Protein AF-A0A7S2FTX3-F1 (afdb_monomer_lite)

Secondary structure (DSSP, 8-state):
-EEEEEEEEEEEEEEEPPPB-TTS-B-EEE-TTTTT-TTS-B-TT-EEEEETTS-EEETTSSS--SSTTPPEEEESTT-GGGGGGT-SEEEEEEEEEEEEEEPPP-

Structure (mmCIF, N/CA/C/O backbone):
data_AF-A0A7S2FTX3-F1
#
_entry.id   AF-A0A7S2FTX3-F1
#
loop_
_atom_site.group_PDB
_atom_site.id
_atom_site.type_symbol
_atom_site.label_atom_id
_atom_site.label_alt_id
_atom_site.label_comp_id
_atom_site.label_asym_id
_atom_site.label_entity_id
_atom_site.label_seq_id
_atom_site.pdbx_PDB_ins_code
_atom_site.Cartn_x
_atom_site.Cartn_y
_atom_site.Cartn_z
_atom_site.occupancy
_atom_site.B_iso_or_equiv
_atom_site.auth_seq_id
_atom_site.auth_comp_id
_atom_site.auth_asym_id
_atom_site.auth_atom_id
_atom_site.pdbx_PDB_model_num
ATOM 1 N N . ALA A 1 1 ? -29.371 2.968 24.369 1.00 85.62 1 ALA A N 1
ATOM 2 C CA . ALA A 1 1 ? -28.358 3.733 25.160 1.00 85.62 1 ALA A CA 1
ATOM 3 C C . ALA A 1 1 ? -26.983 3.721 24.462 1.00 85.62 1 ALA A C 1
ATOM 5 O O . ALA A 1 1 ? -26.766 2.870 23.610 1.00 85.62 1 ALA A O 1
ATOM 6 N N . TRP A 1 2 ? -26.056 4.650 24.755 1.00 91.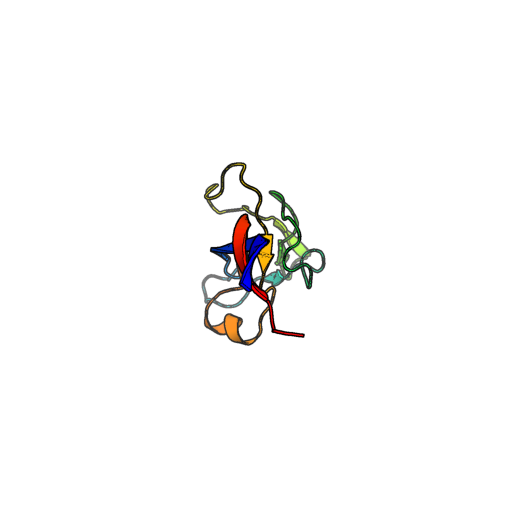12 2 TRP A N 1
ATOM 7 C CA . TRP A 1 2 ? -24.709 4.669 24.136 1.00 91.12 2 TRP A CA 1
ATOM 8 C C . TRP A 1 2 ? -23.681 3.903 24.980 1.00 91.12 2 TRP A C 1
ATOM 10 O O . TRP A 1 2 ? -23.526 4.188 26.167 1.00 91.12 2 TRP A O 1
ATOM 20 N N . ARG A 1 3 ? -22.916 2.994 24.362 1.00 93.94 3 ARG A N 1
ATOM 21 C CA . ARG A 1 3 ? -21.849 2.214 25.019 1.00 93.94 3 ARG A CA 1
ATOM 22 C C . ARG A 1 3 ? -20.465 2.647 24.532 1.00 93.94 3 ARG A C 1
ATOM 24 O O . ARG A 1 3 ? -20.269 2.838 23.335 1.00 93.94 3 ARG A O 1
ATOM 31 N N . LYS A 1 4 ? -19.482 2.752 25.434 1.00 95.62 4 LYS A N 1
ATOM 32 C CA . LYS A 1 4 ? -18.069 2.936 25.053 1.00 95.62 4 LYS A CA 1
ATOM 33 C C . LYS A 1 4 ? -17.521 1.674 24.374 1.00 95.62 4 LYS A C 1
ATOM 35 O O . LYS A 1 4 ? -17.849 0.556 24.768 1.00 95.62 4 LYS A O 1
ATOM 40 N N . SER A 1 5 ? -16.686 1.853 23.360 1.00 96.12 5 SER A N 1
ATOM 41 C CA . SER A 1 5 ? -15.984 0.771 22.669 1.00 96.12 5 SER A CA 1
ATOM 42 C C . SER A 1 5 ? -14.656 1.271 22.091 1.00 96.12 5 SER A C 1
ATOM 44 O O . SER A 1 5 ? -14.338 2.458 22.195 1.00 96.12 5 SER A O 1
ATOM 46 N N . ARG A 1 6 ? -13.878 0.357 21.511 1.00 97.38 6 ARG A N 1
ATOM 47 C CA . ARG A 1 6 ? -12.580 0.614 20.881 1.00 97.38 6 ARG A CA 1
ATOM 48 C C . ARG A 1 6 ? -12.602 0.030 19.475 1.00 97.38 6 ARG A C 1
ATOM 50 O O . ARG A 1 6 ? -13.114 -1.071 19.289 1.00 97.38 6 ARG A O 1
ATOM 57 N N . ILE A 1 7 ? -12.065 0.770 18.515 1.00 97.38 7 ILE A N 1
ATOM 58 C CA . ILE A 1 7 ? -11.897 0.328 17.128 1.00 97.38 7 ILE A CA 1
ATOM 59 C C . ILE A 1 7 ? -10.467 0.598 16.673 1.00 97.38 7 ILE A C 1
ATOM 61 O O . ILE A 1 7 ? -9.821 1.523 17.166 1.00 97.38 7 ILE A O 1
ATOM 65 N N . ILE A 1 8 ? -9.992 -0.188 15.712 1.00 97.69 8 ILE A N 1
ATOM 66 C CA . ILE A 1 8 ? -8.762 0.110 14.983 1.00 97.69 8 ILE A CA 1
ATOM 67 C C . ILE A 1 8 ? -9.112 0.960 13.766 1.00 97.69 8 ILE A C 1
ATOM 69 O O . ILE A 1 8 ? -10.065 0.663 13.049 1.00 97.69 8 ILE A O 1
ATOM 73 N N . VAL A 1 9 ? -8.337 2.018 13.555 1.00 97.56 9 VAL A N 1
ATOM 74 C CA . VAL A 1 9 ? -8.447 2.925 12.415 1.00 97.56 9 VAL A CA 1
ATOM 75 C C . VAL A 1 9 ? -7.108 2.964 11.697 1.00 97.56 9 VAL A C 1
ATOM 77 O O . VAL A 1 9 ? -6.062 3.089 12.336 1.00 97.56 9 VAL A O 1
ATOM 80 N N . TYR A 1 10 ? -7.170 2.889 10.374 1.00 97.75 10 TYR A N 1
ATOM 81 C CA . TYR A 1 10 ? -6.049 3.129 9.479 1.00 97.75 10 TYR A CA 1
ATOM 82 C C . TYR A 1 10 ? -6.237 4.513 8.866 1.00 97.75 10 TYR A C 1
ATOM 84 O O . TYR A 1 10 ? -7.188 4.741 8.119 1.00 97.75 10 TYR A O 1
ATOM 92 N N . THR A 1 11 ? -5.377 5.453 9.244 1.00 96.75 11 THR A N 1
ATOM 93 C CA . THR A 1 11 ? -5.425 6.828 8.739 1.00 96.75 11 THR A CA 1
ATOM 94 C C . THR A 1 11 ? -4.440 6.956 7.594 1.00 96.75 11 THR A C 1
ATOM 96 O O . THR A 1 11 ? -3.247 6.771 7.815 1.00 96.75 11 THR A O 1
ATOM 99 N N . ALA A 1 12 ? -4.931 7.278 6.396 1.00 96.38 12 ALA A N 1
ATOM 100 C CA . ALA A 1 12 ? -4.093 7.548 5.233 1.00 96.38 12 ALA A CA 1
ATOM 101 C C . ALA A 1 12 ? -3.106 8.688 5.528 1.00 96.38 12 ALA A C 1
ATOM 103 O O . ALA A 1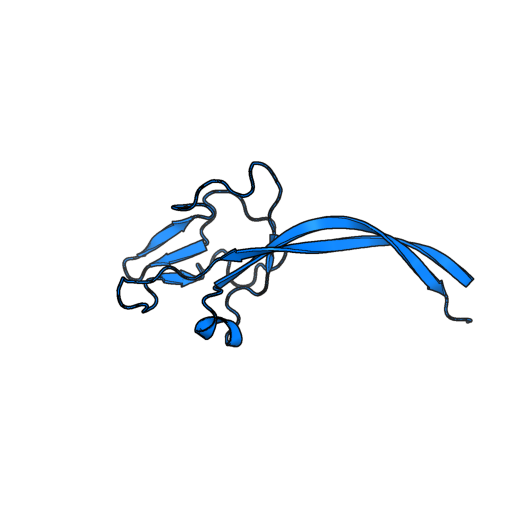 12 ? -3.524 9.740 6.014 1.00 96.38 12 ALA A O 1
ATOM 104 N N . ILE A 1 13 ? -1.829 8.479 5.220 1.00 94.50 13 ILE A N 1
ATOM 105 C CA . ILE A 1 13 ? -0.773 9.480 5.410 1.00 94.50 13 ILE A CA 1
ATOM 106 C C . ILE A 1 13 ? -0.190 9.975 4.084 1.00 94.50 13 ILE A C 1
ATOM 108 O O . ILE A 1 13 ? 0.057 11.168 3.943 1.00 94.50 13 ILE A O 1
ATOM 112 N N . ARG A 1 14 ? -0.025 9.093 3.089 1.00 94.06 14 ARG A N 1
ATOM 113 C CA . ARG A 1 14 ? 0.531 9.428 1.769 1.00 94.06 14 ARG A CA 1
ATOM 114 C C . ARG A 1 14 ? 0.217 8.353 0.730 1.00 94.06 14 ARG A C 1
ATOM 116 O O . ARG A 1 14 ? -0.345 7.304 1.050 1.00 94.06 14 ARG A O 1
ATOM 123 N N . THR A 1 15 ? 0.600 8.613 -0.512 1.00 94.88 15 THR A N 1
ATOM 124 C CA . THR A 1 15 ? 0.520 7.672 -1.635 1.00 94.88 15 THR A CA 1
ATOM 125 C C . THR A 1 15 ? 1.916 7.285 -2.109 1.00 94.88 15 THR A C 1
ATOM 127 O O . THR A 1 15 ? 2.870 8.038 -1.924 1.00 94.88 15 THR A O 1
ATOM 130 N N . VAL A 1 16 ? 2.037 6.119 -2.735 1.00 94.50 16 VAL A N 1
ATOM 131 C CA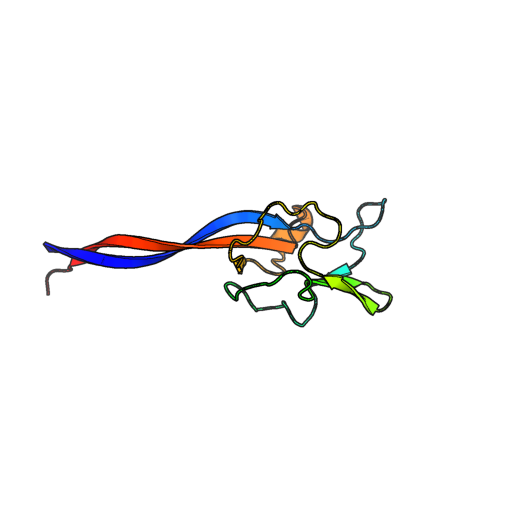 . VAL A 1 16 ? 3.239 5.675 -3.447 1.00 94.50 16 VAL A CA 1
ATOM 132 C C . VAL A 1 16 ? 2.860 5.491 -4.910 1.00 94.50 16 VAL A C 1
ATOM 134 O O . VAL A 1 16 ? 1.942 4.726 -5.200 1.00 94.50 16 VAL A O 1
ATOM 137 N N . ASP A 1 17 ? 3.525 6.207 -5.819 1.00 94.69 17 ASP A N 1
ATOM 138 C CA . ASP A 1 17 ? 3.365 6.010 -7.269 1.00 94.69 17 ASP A CA 1
ATOM 139 C C . ASP A 1 17 ? 4.137 4.766 -7.723 1.00 94.69 17 ASP A C 1
ATOM 141 O O . ASP A 1 17 ? 5.027 4.254 -7.042 1.00 94.69 17 ASP A O 1
ATOM 145 N N . TYR A 1 18 ? 3.789 4.284 -8.904 1.00 94.81 18 TYR A N 1
ATOM 146 C CA . TYR A 1 18 ? 4.589 3.332 -9.638 1.00 94.81 18 TYR A CA 1
ATOM 147 C C . TYR A 1 18 ? 5.930 3.938 -10.069 1.00 94.81 18 TYR A C 1
ATOM 149 O O . TYR A 1 18 ? 5.986 5.099 -10.482 1.00 94.81 18 TYR A O 1
ATOM 157 N N . PRO A 1 19 ? 6.999 3.129 -10.099 1.00 93.75 19 PRO A N 1
ATOM 158 C CA . PRO A 1 19 ? 8.197 3.447 -10.858 1.00 93.75 19 PRO A CA 1
ATOM 159 C C . PRO A 1 19 ? 7.860 3.654 -12.340 1.00 93.75 19 PRO A C 1
ATOM 161 O O . PRO A 1 19 ? 7.132 2.860 -12.951 1.00 93.75 19 PRO A O 1
ATOM 164 N N . ARG A 1 20 ? 8.398 4.729 -12.919 1.00 92.56 20 ARG A N 1
ATOM 165 C CA . ARG A 1 20 ? 8.191 5.113 -14.320 1.00 92.56 20 ARG A CA 1
ATOM 166 C C . ARG A 1 20 ? 9.514 5.395 -15.010 1.00 92.56 20 ARG A C 1
ATOM 168 O O . ARG A 1 20 ? 10.484 5.793 -14.365 1.00 92.56 20 ARG A O 1
ATOM 175 N N . TYR A 1 21 ? 9.539 5.199 -16.321 1.00 92.00 21 TYR A N 1
ATOM 176 C CA . TYR A 1 21 ? 10.583 5.752 -17.176 1.00 92.00 21 TYR A CA 1
ATOM 177 C C . TYR A 1 21 ? 10.377 7.262 -17.369 1.00 92.00 21 TYR A C 1
ATOM 179 O O . TYR A 1 21 ? 9.341 7.818 -16.999 1.00 92.00 21 TYR A O 1
ATOM 187 N N . GLU A 1 22 ? 11.359 7.935 -17.973 1.00 92.25 22 GLU A N 1
ATOM 188 C CA . GLU A 1 22 ? 11.309 9.384 -18.230 1.00 92.25 22 GLU A CA 1
ATOM 189 C C . GLU A 1 22 ? 10.122 9.803 -19.113 1.00 92.25 22 GLU A C 1
ATOM 191 O O . GLU A 1 22 ? 9.625 10.921 -18.995 1.00 92.25 22 GLU A O 1
ATOM 196 N N . ASP A 1 23 ? 9.631 8.902 -19.966 1.00 93.38 23 ASP A N 1
ATOM 197 C CA . ASP A 1 23 ? 8.462 9.123 -20.824 1.00 93.38 23 ASP A CA 1
ATOM 198 C C . ASP A 1 23 ? 7.111 8.934 -20.099 1.00 93.38 23 ASP A C 1
ATOM 200 O O . ASP A 1 23 ? 6.051 9.085 -20.707 1.00 93.38 23 ASP A O 1
ATOM 204 N N . GLY A 1 24 ? 7.136 8.609 -18.801 1.00 89.50 24 GLY A N 1
ATOM 205 C CA . GLY A 1 24 ? 5.958 8.408 -17.957 1.00 89.50 24 GLY A CA 1
ATOM 206 C C . GLY A 1 24 ? 5.341 7.007 -18.026 1.00 89.50 24 GLY A C 1
ATOM 207 O O . GLY A 1 24 ? 4.391 6.724 -17.282 1.00 89.50 24 GLY A O 1
ATOM 208 N N . THR A 1 25 ? 5.867 6.114 -18.869 1.00 92.19 25 THR A N 1
ATOM 209 C CA . THR A 1 25 ? 5.429 4.713 -18.925 1.00 92.19 25 THR A CA 1
ATOM 210 C C . THR A 1 25 ? 5.895 3.942 -17.689 1.00 92.19 25 THR A C 1
ATOM 212 O O . THR A 1 25 ? 6.912 4.268 -17.078 1.00 92.19 25 THR A O 1
ATOM 215 N N . LEU A 1 26 ? 5.127 2.930 -17.274 1.00 92.81 26 LEU A N 1
ATOM 216 C CA . LEU A 1 26 ? 5.458 2.119 -16.100 1.00 92.81 26 LEU A CA 1
ATOM 217 C C . LEU A 1 26 ? 6.732 1.307 -16.353 1.00 92.81 26 LEU A C 1
ATOM 219 O O . LEU A 1 26 ? 6.801 0.560 -17.328 1.00 92.81 26 LEU A O 1
ATOM 223 N N . SER A 1 27 ? 7.705 1.409 -15.449 1.00 94.69 27 SER A N 1
ATOM 224 C CA . SER A 1 27 ? 8.951 0.632 -15.514 1.00 94.69 27 SER A CA 1
ATOM 225 C C . SER A 1 27 ? 8.928 -0.620 -14.634 1.00 94.69 27 SER A C 1
ATOM 227 O O . SER A 1 27 ? 9.746 -1.526 -14.816 1.00 94.69 27 SER A O 1
ATOM 229 N N . ALA A 1 28 ? 7.964 -0.708 -13.714 1.00 95.94 28 ALA A N 1
ATOM 230 C CA . ALA A 1 28 ? 7.791 -1.837 -12.813 1.00 95.94 28 ALA A CA 1
ATOM 231 C C . ALA A 1 28 ? 6.314 -2.102 -12.489 1.00 95.94 28 ALA A C 1
ATOM 233 O O . ALA A 1 28 ? 5.465 -1.212 -12.561 1.00 95.94 28 ALA A O 1
ATOM 234 N N . MET A 1 29 ? 6.019 -3.339 -12.097 1.00 96.38 29 MET A N 1
ATOM 235 C CA . MET A 1 29 ? 4.710 -3.762 -11.588 1.00 96.38 29 MET A CA 1
ATOM 236 C C . MET A 1 29 ? 4.763 -3.961 -10.073 1.00 96.38 29 MET A C 1
ATOM 238 O O . MET A 1 29 ? 5.846 -4.091 -9.504 1.00 96.38 29 MET A O 1
ATOM 242 N N . VAL A 1 30 ? 3.604 -4.028 -9.413 1.00 97.75 30 VAL A N 1
ATOM 243 C CA . VAL A 1 30 ? 3.530 -4.398 -7.990 1.00 97.75 30 VAL A CA 1
ATOM 244 C C . VAL A 1 30 ? 4.145 -5.786 -7.781 1.00 97.75 30 VAL A C 1
ATOM 246 O O . VAL A 1 30 ? 3.822 -6.740 -8.492 1.00 97.75 30 VAL A O 1
ATOM 249 N N . HIS A 1 31 ? 5.045 -5.906 -6.805 1.00 98.38 31 HIS A N 1
ATOM 250 C CA . HIS A 1 31 ? 5.734 -7.156 -6.513 1.00 98.38 31 HIS A CA 1
ATOM 251 C C . HIS A 1 31 ? 4.745 -8.207 -5.963 1.00 98.38 31 HIS A C 1
ATOM 253 O O . HIS A 1 31 ? 3.926 -7.890 -5.094 1.00 98.38 31 HIS A O 1
ATOM 259 N N . PRO A 1 32 ? 4.833 -9.492 -6.360 1.00 97.50 32 PRO A N 1
ATOM 260 C CA . PRO A 1 32 ? 3.916 -10.530 -5.876 1.00 97.50 32 PRO A CA 1
ATOM 261 C C . PRO A 1 32 ? 3.879 -10.694 -4.349 1.00 97.50 32 PRO A C 1
ATOM 263 O O . PRO A 1 32 ? 2.891 -11.168 -3.798 1.00 97.50 32 PRO A O 1
ATOM 266 N N . GLN A 1 33 ? 4.950 -10.305 -3.647 1.00 97.56 33 GLN A N 1
ATOM 267 C CA . GLN A 1 33 ? 4.997 -10.372 -2.183 1.00 97.56 33 GLN A CA 1
ATOM 268 C C . GLN A 1 33 ? 4.132 -9.329 -1.479 1.00 97.56 33 GLN A C 1
ATOM 270 O O . GLN A 1 33 ? 3.776 -9.594 -0.335 1.00 97.56 33 GLN A O 1
ATOM 275 N N . ILE A 1 34 ? 3.808 -8.194 -2.100 1.00 97.19 34 ILE A N 1
ATOM 276 C CA . ILE A 1 34 ? 2.927 -7.175 -1.506 1.00 97.19 34 ILE A CA 1
ATOM 277 C C . ILE A 1 34 ? 1.510 -7.237 -2.104 1.00 97.19 34 ILE A C 1
ATOM 279 O O . ILE A 1 34 ? 0.548 -6.833 -1.456 1.00 97.19 34 ILE A O 1
ATOM 283 N N . GLN A 1 35 ? 1.356 -7.801 -3.306 1.00 98.00 35 GLN A N 1
ATOM 284 C CA . GLN A 1 35 ? 0.061 -7.955 -3.970 1.00 98.00 35 GLN A CA 1
ATOM 285 C C . GLN A 1 35 ? -0.979 -8.631 -3.055 1.00 98.00 35 GLN A C 1
ATOM 287 O O . GLN A 1 35 ? -0.766 -9.736 -2.556 1.00 98.00 35 GLN A O 1
ATOM 292 N N . GLY A 1 36 ? -2.123 -7.965 -2.864 1.00 96.75 36 GLY A N 1
ATOM 293 C CA . GLY A 1 36 ? -3.240 -8.463 -2.052 1.00 96.75 36 GLY A CA 1
ATOM 294 C C . GLY A 1 36 ? -2.993 -8.477 -0.539 1.00 96.75 36 GLY A C 1
ATOM 295 O O . GLY A 1 36 ? -3.744 -9.131 0.183 1.00 96.75 36 GLY A O 1
ATOM 296 N N . LYS A 1 37 ? -1.946 -7.798 -0.047 1.00 97.75 37 LYS A N 1
ATOM 297 C CA . LYS A 1 37 ? -1.616 -7.701 1.386 1.00 97.75 37 LYS A CA 1
ATOM 298 C C . LYS A 1 37 ? -2.024 -6.373 2.021 1.00 97.75 37 LYS A C 1
ATOM 300 O O . LYS A 1 37 ? -1.338 -5.868 2.911 1.00 97.75 37 LYS A O 1
ATOM 305 N N . ASP A 1 38 ? -3.150 -5.816 1.592 1.00 98.44 38 ASP A N 1
ATOM 306 C CA . ASP A 1 38 ? -3.715 -4.604 2.174 1.00 98.44 38 ASP A CA 1
ATOM 307 C C . ASP A 1 38 ? -3.832 -4.726 3.703 1.00 98.44 38 ASP A C 1
ATOM 309 O O . ASP A 1 38 ? -4.173 -5.780 4.247 1.00 98.44 38 ASP A O 1
ATOM 313 N N . PHE A 1 39 ? -3.518 -3.637 4.403 1.00 97.75 39 PHE A N 1
ATOM 314 C CA . PHE A 1 39 ? -3.504 -3.526 5.864 1.00 97.75 39 PHE A CA 1
ATOM 315 C C . PHE A 1 39 ? -2.543 -4.482 6.596 1.00 97.75 39 PHE A C 1
ATOM 317 O O . PHE A 1 39 ? -2.639 -4.630 7.818 1.00 97.75 39 PHE A O 1
ATOM 324 N N . THR A 1 40 ? -1.585 -5.088 5.889 1.00 97.69 40 THR A N 1
ATOM 325 C CA . THR A 1 40 ? -0.464 -5.828 6.492 1.00 97.69 40 THR A CA 1
ATOM 326 C C . THR A 1 40 ? 0.707 -4.886 6.732 1.00 97.69 40 THR A C 1
ATOM 328 O O . THR A 1 40 ? 0.970 -4.024 5.906 1.00 97.69 40 THR A O 1
ATOM 331 N N . LYS A 1 41 ? 1.422 -5.023 7.852 1.00 96.56 41 LYS A N 1
ATOM 332 C CA . LYS A 1 41 ? 2.594 -4.178 8.116 1.00 96.56 41 LYS A CA 1
ATOM 333 C C . LYS A 1 41 ? 3.616 -4.308 6.979 1.00 96.56 41 LYS A C 1
ATOM 335 O O . LYS A 1 41 ? 3.890 -5.428 6.548 1.00 96.56 41 LYS A O 1
ATOM 340 N N . ILE A 1 42 ? 4.161 -3.179 6.531 1.00 95.38 42 ILE A N 1
ATOM 341 C CA . ILE A 1 42 ? 5.285 -3.123 5.595 1.00 95.38 42 ILE A CA 1
ATOM 342 C C . ILE A 1 42 ? 6.524 -2.583 6.302 1.00 95.38 42 ILE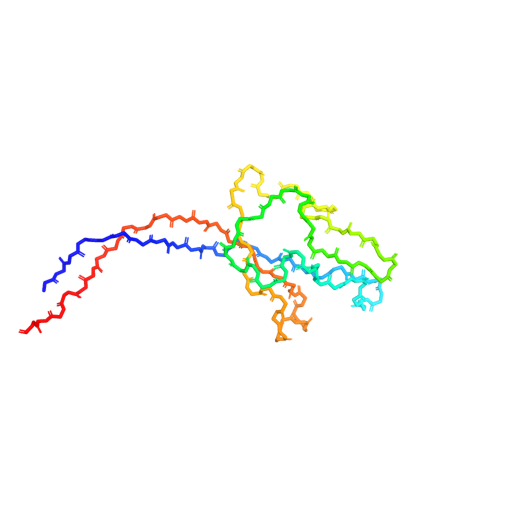 A C 1
ATOM 344 O O . ILE A 1 42 ? 6.444 -1.597 7.037 1.00 95.38 42 ILE A O 1
ATOM 348 N N . GLU A 1 43 ? 7.657 -3.240 6.089 1.00 92.56 43 GLU A N 1
ATOM 349 C CA . GLU A 1 43 ? 8.946 -2.837 6.637 1.00 92.56 43 GLU A CA 1
ATOM 350 C C . GLU A 1 43 ? 9.817 -2.198 5.554 1.00 92.56 43 GLU A C 1
ATOM 352 O O . GLU A 1 43 ? 9.627 -2.376 4.346 1.00 92.56 43 GLU A O 1
ATOM 357 N N . ARG A 1 44 ? 10.825 -1.439 5.982 1.00 90.25 44 ARG A N 1
ATOM 358 C CA . ARG A 1 44 ? 11.808 -0.874 5.056 1.00 90.25 44 ARG A CA 1
ATOM 359 C C . ARG A 1 44 ? 12.476 -1.977 4.247 1.00 90.25 44 ARG A C 1
ATOM 361 O O . ARG A 1 44 ? 12.915 -2.979 4.805 1.00 90.25 44 ARG A O 1
ATOM 368 N N . ARG A 1 45 ? 12.646 -1.721 2.947 1.00 91.25 45 ARG A N 1
ATOM 369 C CA . ARG A 1 45 ? 13.227 -2.648 1.962 1.00 91.25 45 ARG A CA 1
ATOM 370 C C . ARG A 1 45 ? 12.368 -3.874 1.641 1.00 91.25 45 ARG A C 1
ATOM 372 O O . ARG A 1 45 ? 12.806 -4.674 0.818 1.00 91.25 45 ARG A O 1
ATOM 379 N N . ASP A 1 46 ? 11.165 -4.011 2.206 1.00 95.12 46 ASP A N 1
ATOM 380 C CA . ASP A 1 46 ? 10.241 -5.052 1.752 1.00 95.12 46 ASP A CA 1
ATOM 381 C C . ASP A 1 46 ? 9.952 -4.881 0.249 1.00 95.12 46 ASP A C 1
ATOM 383 O O . ASP A 1 46 ? 9.766 -3.749 -0.205 1.00 95.12 46 ASP A O 1
ATOM 387 N N . PRO A 1 47 ? 9.909 -5.966 -0.544 1.00 97.19 47 PRO A N 1
ATOM 388 C CA . PRO A 1 47 ? 9.687 -5.888 -1.988 1.00 97.19 47 PRO A CA 1
ATOM 389 C C . PRO A 1 47 ? 8.342 -5.253 -2.359 1.00 97.19 47 PRO A C 1
ATOM 391 O O . PRO A 1 47 ? 7.285 -5.848 -2.135 1.00 97.19 47 PRO A O 1
ATOM 394 N N . CYS A 1 48 ? 8.391 -4.075 -2.987 1.00 96.75 48 CYS A N 1
ATOM 395 C CA . CYS A 1 48 ? 7.212 -3.323 -3.426 1.00 96.75 48 CYS A CA 1
ATOM 396 C C . CYS A 1 48 ? 6.964 -3.446 -4.923 1.00 96.75 48 CYS A C 1
ATOM 398 O O . CYS A 1 48 ? 5.818 -3.610 -5.342 1.00 96.75 48 CYS A O 1
ATOM 400 N N . PHE A 1 49 ? 8.030 -3.386 -5.725 1.00 97.81 49 PHE A N 1
ATOM 401 C CA . PHE A 1 49 ? 7.927 -3.417 -7.179 1.00 97.81 49 PHE A CA 1
ATOM 402 C C . PHE A 1 49 ? 8.890 -4.420 -7.809 1.00 97.81 49 PHE A C 1
ATOM 404 O O . PHE A 1 49 ? 9.967 -4.684 -7.276 1.00 97.81 49 PHE A O 1
ATOM 411 N N . LEU A 1 50 ? 8.481 -4.969 -8.951 1.00 97.94 50 LEU A N 1
ATOM 412 C CA . LEU A 1 50 ? 9.266 -5.846 -9.809 1.00 97.94 50 LEU A CA 1
ATOM 413 C C . LEU A 1 50 ? 9.416 -5.189 -11.184 1.00 97.94 50 LEU A C 1
ATOM 415 O O . LEU A 1 50 ? 8.429 -5.011 -11.905 1.00 97.94 50 LEU A O 1
ATOM 419 N N . CYS A 1 51 ? 10.643 -4.817 -11.528 1.00 96.44 51 CYS A N 1
ATOM 420 C CA . CYS A 1 51 ? 11.004 -4.276 -12.832 1.00 96.44 51 CYS A CA 1
ATOM 421 C C . CYS A 1 51 ? 10.964 -5.367 -13.910 1.00 96.44 51 CYS A C 1
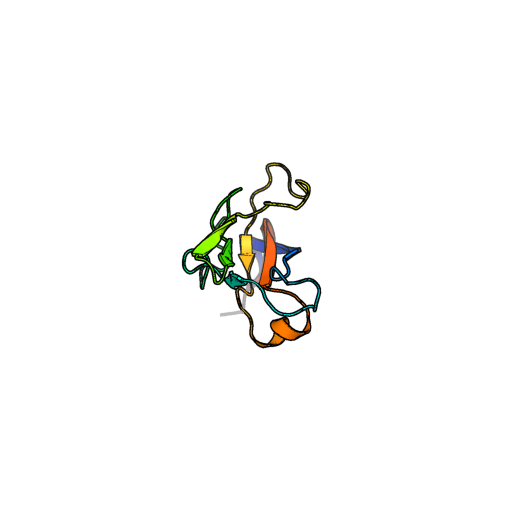ATOM 423 O O . CYS A 1 51 ? 11.088 -6.561 -13.626 1.00 96.44 51 CYS A O 1
ATOM 425 N N . MET A 1 52 ? 10.843 -4.953 -15.173 1.00 90.56 52 MET A N 1
ATOM 426 C CA . MET A 1 52 ? 10.811 -5.879 -16.318 1.00 90.56 52 MET A CA 1
ATOM 427 C C . MET A 1 52 ? 12.111 -6.681 -16.495 1.00 90.56 52 MET A C 1
ATOM 429 O O . MET A 1 52 ? 12.089 -7.769 -17.065 1.00 90.56 52 MET A O 1
ATOM 433 N N . ASP A 1 53 ? 13.235 -6.163 -15.998 1.00 94.50 53 ASP A N 1
ATOM 434 C CA . ASP A 1 53 ? 14.541 -6.834 -15.994 1.00 94.50 53 ASP A CA 1
ATOM 435 C C . ASP A 1 53 ? 14.736 -7.793 -14.800 1.00 94.50 53 ASP A C 1
ATOM 437 O O . ASP A 1 53 ? 15.787 -8.420 -14.673 1.00 94.50 53 ASP A O 1
ATOM 441 N N . GLY A 1 54 ? 13.724 -7.928 -13.935 1.00 95.75 54 GLY A N 1
ATOM 442 C CA . GLY A 1 54 ? 13.759 -8.761 -12.734 1.00 95.75 54 GLY A CA 1
ATOM 443 C C . GLY A 1 54 ? 14.312 -8.063 -11.489 1.00 95.75 54 GLY A C 1
ATOM 444 O O . GLY A 1 54 ? 14.337 -8.678 -10.423 1.00 95.75 54 GLY A O 1
ATOM 445 N N . THR A 1 55 ? 14.728 -6.797 -11.587 1.00 96.62 55 THR A N 1
ATOM 446 C CA . THR A 1 55 ? 15.167 -6.011 -10.427 1.00 96.62 55 THR A CA 1
ATOM 447 C C . THR A 1 55 ? 13.993 -5.745 -9.484 1.00 96.62 55 THR A C 1
ATOM 449 O O . THR A 1 55 ? 12.872 -5.480 -9.918 1.00 96.62 55 THR A O 1
ATOM 452 N N . VAL A 1 56 ? 14.246 -5.808 -8.177 1.00 97.62 56 VAL A N 1
ATOM 453 C CA . VAL A 1 56 ? 13.249 -5.544 -7.132 1.00 97.62 56 VAL A CA 1
ATOM 454 C C . VAL A 1 56 ? 13.523 -4.186 -6.505 1.00 97.62 56 VAL A C 1
ATOM 456 O O . VAL A 1 56 ? 14.659 -3.912 -6.130 1.00 97.62 56 VAL A O 1
ATOM 459 N N . ILE A 1 57 ? 12.477 -3.373 -6.355 1.00 95.75 57 ILE A N 1
ATOM 460 C CA . ILE A 1 57 ? 12.538 -2.091 -5.643 1.00 95.75 57 ILE A CA 1
ATOM 461 C C . ILE A 1 57 ? 11.834 -2.257 -4.298 1.00 95.75 57 ILE A C 1
ATOM 463 O O . ILE A 1 57 ? 10.658 -2.647 -4.237 1.00 95.75 57 ILE A O 1
ATOM 467 N N . GLY A 1 58 ? 12.566 -1.978 -3.222 1.00 95.12 58 GLY A N 1
ATOM 468 C CA . GLY A 1 58 ? 12.069 -2.090 -1.858 1.00 95.12 58 GLY A CA 1
ATOM 469 C C . GLY A 1 58 ? 11.270 -0.872 -1.388 1.00 95.12 58 GLY A C 1
ATOM 470 O O . GLY A 1 58 ? 11.366 0.229 -1.930 1.00 95.12 58 GLY A O 1
ATOM 471 N N . TYR A 1 59 ? 10.493 -1.045 -0.320 1.00 93.50 59 TYR A N 1
ATOM 472 C CA . TYR A 1 59 ? 9.821 0.059 0.361 1.00 93.50 59 TYR A CA 1
ATOM 473 C C . TYR A 1 59 ? 10.824 1.084 0.911 1.00 93.50 59 TYR A C 1
ATOM 475 O O . TYR A 1 59 ? 11.773 0.720 1.614 1.00 93.50 59 TYR A O 1
ATOM 483 N N . GLY A 1 60 ? 10.591 2.365 0.608 1.00 87.38 60 GLY A N 1
ATOM 484 C CA . GLY A 1 60 ? 11.463 3.474 1.011 1.00 87.38 60 GLY A CA 1
ATOM 485 C C . GLY A 1 60 ? 12.768 3.572 0.213 1.00 87.38 60 GLY A C 1
ATOM 486 O O . GLY A 1 60 ? 13.665 4.317 0.591 1.00 87.38 60 GLY A O 1
ATOM 487 N N . GLU A 1 61 ? 12.920 2.815 -0.875 1.00 85.25 61 GLU A N 1
ATOM 488 C CA . GLU A 1 61 ? 14.086 2.926 -1.749 1.00 85.25 61 GLU A CA 1
ATOM 489 C C . GLU A 1 61 ? 13.952 4.138 -2.684 1.00 85.25 61 GLU A C 1
ATOM 491 O O . GLU A 1 61 ? 12.943 4.300 -3.367 1.00 85.25 61 GLU A O 1
ATOM 496 N N . GLY A 1 62 ? 14.961 5.016 -2.705 1.00 68.06 62 GLY A N 1
ATOM 497 C CA . GLY A 1 62 ? 14.990 6.195 -3.584 1.00 68.06 62 GLY A CA 1
ATOM 498 C C . GLY A 1 62 ? 14.132 7.386 -3.135 1.00 68.06 62 GLY A C 1
ATOM 499 O O . GLY A 1 62 ? 14.142 8.419 -3.800 1.00 68.06 62 GLY A O 1
ATOM 500 N N . SER A 1 63 ? 13.439 7.283 -1.999 1.00 62.31 63 SER A N 1
ATOM 501 C CA . SER A 1 63 ? 12.714 8.382 -1.353 1.00 62.31 63 SER A CA 1
ATOM 502 C C . SER A 1 63 ? 13.367 8.678 0.003 1.00 62.31 63 SER A C 1
ATOM 504 O O . SER A 1 63 ? 13.827 7.738 0.655 1.00 62.31 63 SER A O 1
ATOM 506 N N . PRO A 1 64 ? 13.488 9.951 0.430 1.00 57.66 64 PRO A N 1
ATOM 507 C CA . PRO A 1 64 ? 13.901 10.256 1.793 1.00 57.66 64 PRO A CA 1
ATOM 508 C C . PRO A 1 64 ? 12.958 9.576 2.791 1.00 57.66 64 PRO A C 1
ATOM 510 O O . PRO A 1 64 ? 11.790 9.337 2.501 1.00 57.66 64 PRO A O 1
ATOM 513 N N . ASP A 1 65 ? 13.483 9.249 3.966 1.00 57.12 65 ASP A N 1
ATOM 514 C CA . ASP A 1 65 ? 12.750 8.536 5.010 1.00 57.12 65 ASP A CA 1
ATOM 515 C C . ASP A 1 65 ? 11.654 9.419 5.616 1.00 57.12 65 ASP A C 1
ATOM 517 O O . ASP A 1 65 ? 11.836 10.008 6.680 1.00 57.12 65 ASP A O 1
ATOM 521 N N . GLU A 1 66 ? 10.522 9.545 4.924 1.00 65.12 66 GLU A N 1
ATOM 522 C CA . GLU A 1 66 ? 9.423 10.418 5.345 1.00 65.12 66 GLU A CA 1
ATOM 523 C C . GLU A 1 66 ? 8.681 9.880 6.581 1.00 65.12 66 GLU A C 1
ATOM 525 O O . GLU A 1 66 ? 8.124 10.671 7.339 1.00 65.12 66 GLU A O 1
ATOM 530 N N . ASP A 1 67 ? 8.730 8.565 6.838 1.00 69.31 67 ASP A N 1
ATOM 531 C CA . ASP A 1 67 ? 7.924 7.915 7.888 1.00 69.31 67 ASP A CA 1
ATOM 532 C C . ASP A 1 67 ? 8.713 7.541 9.164 1.00 69.31 67 ASP A C 1
ATOM 534 O O . ASP A 1 67 ? 8.136 7.048 10.135 1.00 69.31 67 ASP A O 1
ATOM 538 N N . GLY A 1 68 ? 10.034 7.760 9.192 1.00 74.06 68 GLY A N 1
ATOM 539 C CA . GLY A 1 68 ? 10.881 7.413 10.341 1.00 74.06 68 GLY A CA 1
ATOM 540 C C . GLY A 1 68 ? 10.770 5.939 10.769 1.00 74.06 68 GLY A C 1
ATOM 541 O O . GLY A 1 68 ? 10.891 5.039 9.939 1.00 74.06 68 GLY A O 1
ATOM 542 N N . ASP A 1 69 ? 10.556 5.711 12.071 1.00 76.00 69 ASP A N 1
ATOM 543 C CA . ASP A 1 69 ? 10.382 4.383 12.690 1.00 76.00 69 ASP A CA 1
ATOM 544 C C . ASP A 1 69 ? 8.892 4.004 12.895 1.00 76.00 69 ASP A C 1
ATOM 546 O O . ASP A 1 69 ? 8.582 3.058 13.626 1.00 76.00 69 ASP A O 1
ATOM 550 N N . GLU A 1 70 ? 7.941 4.748 12.312 1.00 85.19 70 GLU A N 1
ATOM 551 C CA . GLU A 1 70 ? 6.508 4.473 12.488 1.00 85.19 70 GLU A CA 1
ATOM 552 C C . GLU A 1 70 ? 6.025 3.271 11.655 1.00 85.19 70 GLU A C 1
ATOM 554 O O . GLU A 1 70 ? 6.450 3.030 10.524 1.00 85.19 70 GLU A O 1
ATOM 559 N N . GLU A 1 71 ? 5.091 2.493 12.216 1.00 92.88 71 GLU A N 1
ATOM 560 C CA . GLU A 1 71 ? 4.532 1.334 11.521 1.00 92.88 71 GLU A CA 1
ATOM 561 C C . GLU A 1 71 ? 3.610 1.750 10.369 1.00 92.88 71 GLU A C 1
ATOM 563 O O . GLU A 1 71 ? 2.556 2.363 10.575 1.00 92.88 71 GLU A O 1
ATOM 568 N N . CYS A 1 72 ? 3.967 1.312 9.165 1.00 95.56 72 CYS A N 1
ATOM 569 C CA . CYS A 1 72 ? 3.237 1.600 7.939 1.00 95.56 72 CYS A CA 1
ATOM 570 C C . CYS A 1 72 ? 2.392 0.406 7.478 1.00 95.56 72 CYS A C 1
ATOM 572 O O . CYS A 1 72 ? 2.776 -0.757 7.624 1.00 95.56 72 CYS A O 1
ATOM 574 N N . TYR A 1 73 ? 1.235 0.710 6.887 1.00 97.81 73 TYR A N 1
ATOM 575 C CA . TYR A 1 73 ? 0.274 -0.278 6.400 1.00 97.81 73 TYR A CA 1
ATOM 576 C C . TYR A 1 73 ? -0.227 0.140 5.005 1.00 97.81 73 TYR A C 1
ATOM 578 O O . TYR A 1 73 ? -0.957 1.132 4.909 1.00 97.81 73 TYR A O 1
ATOM 586 N N . PRO A 1 74 ? 0.155 -0.565 3.923 1.00 97.62 74 PRO A N 1
ATOM 587 C CA . PRO A 1 74 ? -0.286 -0.258 2.576 1.00 97.62 74 PRO A CA 1
ATOM 588 C C . PRO A 1 74 ? -1.746 -0.676 2.366 1.00 97.62 74 PRO A C 1
ATOM 590 O O . PRO A 1 74 ? -2.207 -1.656 2.951 1.00 97.62 74 PRO A O 1
ATOM 593 N N . PHE A 1 75 ? -2.485 0.054 1.536 1.00 98.25 75 PHE A N 1
ATOM 594 C CA . PHE A 1 75 ? -3.866 -0.265 1.162 1.00 98.25 75 PHE A CA 1
ATOM 595 C C . PHE A 1 75 ? -4.227 0.328 -0.211 1.00 98.25 75 PHE A C 1
ATOM 597 O O . PHE A 1 75 ? -3.540 1.228 -0.698 1.00 98.25 75 PHE A O 1
ATOM 604 N N . PHE A 1 76 ? -5.291 -0.187 -0.835 1.00 98.12 76 PHE A N 1
ATOM 605 C CA . PHE A 1 76 ? -5.603 0.016 -2.259 1.00 98.12 76 PHE A CA 1
ATOM 606 C C . PHE A 1 76 ? -4.452 -0.417 -3.172 1.00 98.12 76 PHE A C 1
ATOM 608 O O . PHE A 1 76 ? -4.088 0.280 -4.122 1.00 98.12 76 PHE A O 1
ATOM 615 N N . ILE A 1 77 ? -3.848 -1.561 -2.851 1.00 98.44 77 ILE A N 1
ATOM 616 C CA . ILE A 1 77 ? -2.716 -2.092 -3.604 1.00 98.44 77 ILE A CA 1
ATOM 617 C C . ILE A 1 77 ? -3.181 -2.510 -4.996 1.00 98.4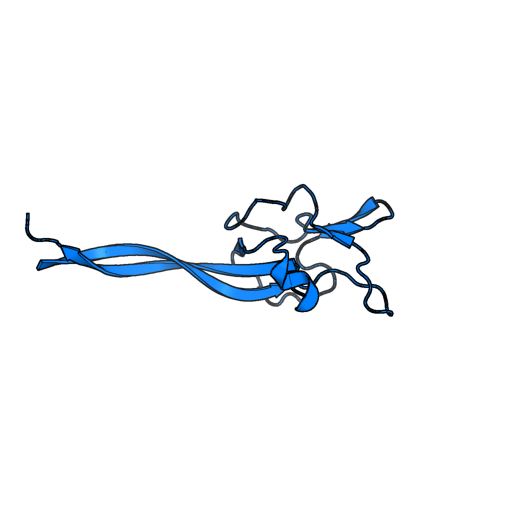4 77 ILE A C 1
ATOM 619 O O . ILE A 1 77 ? -4.030 -3.390 -5.136 1.00 98.44 77 ILE A O 1
ATOM 623 N N . ASN A 1 78 ? -2.560 -1.925 -6.021 1.00 97.56 78 ASN A N 1
ATOM 624 C CA . ASN A 1 78 ? -2.804 -2.256 -7.422 1.00 97.56 78 ASN A CA 1
ATOM 625 C C . ASN A 1 78 ? -4.258 -1.995 -7.881 1.00 97.56 78 ASN A C 1
ATOM 627 O O . ASN A 1 78 ? -4.838 -2.767 -8.645 1.00 97.56 78 ASN A O 1
ATOM 631 N N . GLU A 1 79 ? -4.870 -0.913 -7.392 1.00 97.56 79 GLU A N 1
ATOM 632 C CA . GLU A 1 79 ? -6.230 -0.517 -7.776 1.00 97.56 79 GLU A CA 1
ATOM 633 C C . GLU A 1 79 ? -6.274 0.010 -9.224 1.00 97.56 79 GLU A C 1
ATOM 635 O O . GLU A 1 79 ? -5.578 0.963 -9.584 1.00 97.56 79 GLU A O 1
ATOM 640 N N . ALA A 1 80 ? -7.129 -0.576 -10.065 1.00 95.75 80 ALA A N 1
ATOM 641 C CA . ALA A 1 80 ? -7.178 -0.284 -11.499 1.00 95.75 80 ALA A CA 1
ATOM 642 C C . ALA A 1 80 ? -7.508 1.191 -11.792 1.00 95.75 80 ALA A C 1
ATOM 644 O O . ALA A 1 80 ? -6.910 1.804 -12.678 1.00 95.75 80 ALA A O 1
ATOM 645 N N . ALA A 1 81 ? -8.411 1.791 -11.012 1.00 96.44 81 ALA A N 1
ATOM 646 C CA . ALA A 1 81 ? -8.804 3.193 -11.174 1.00 96.44 81 ALA A CA 1
ATOM 647 C C . ALA A 1 81 ? -7.691 4.197 -10.807 1.00 96.44 81 ALA A C 1
ATOM 649 O O . ALA A 1 81 ? -7.820 5.396 -11.061 1.00 96.44 81 ALA A O 1
ATOM 650 N N . TYR A 1 82 ? -6.611 3.735 -10.176 1.00 96.06 82 TYR A N 1
ATOM 651 C CA . TYR A 1 82 ? -5.533 4.576 -9.658 1.00 96.06 82 TYR A CA 1
ATOM 652 C C . TYR A 1 82 ? -4.302 4.636 -10.564 1.00 96.06 82 TYR A C 1
ATOM 654 O O . TYR A 1 82 ? -3.445 5.501 -10.376 1.00 96.06 82 TYR A O 1
ATOM 662 N N . TYR A 1 83 ? -4.258 3.818 -11.616 1.00 90.88 83 TYR A N 1
ATOM 663 C CA . TYR A 1 83 ? -3.200 3.856 -12.627 1.00 90.88 83 TYR A CA 1
ATOM 664 C C . TYR A 1 83 ? -3.052 5.237 -13.279 1.00 90.88 83 TYR A C 1
ATOM 666 O O . TYR A 1 83 ? -1.941 5.754 -13.394 1.00 90.88 83 TYR A O 1
ATOM 674 N N . GLU A 1 84 ? -4.175 5.860 -13.652 1.00 90.38 84 GLU A N 1
ATOM 675 C CA . GLU A 1 84 ? -4.213 7.215 -14.227 1.00 90.38 84 GLU A CA 1
ATOM 676 C C . GLU A 1 84 ? -3.817 8.310 -13.224 1.00 90.38 84 GLU A C 1
ATOM 678 O O . GLU A 1 84 ? -3.463 9.415 -13.624 1.00 90.38 84 GLU A O 1
ATOM 683 N N . LYS A 1 85 ? -3.886 8.012 -11.920 1.00 91.50 85 LYS A N 1
ATOM 684 C CA . LYS A 1 85 ? -3.599 8.957 -10.833 1.00 91.50 85 LYS A CA 1
ATOM 685 C C . LYS A 1 85 ? -2.168 8.847 -10.320 1.00 91.50 85 LYS A C 1
ATOM 687 O O . LYS A 1 85 ? -1.795 9.615 -9.441 1.00 91.50 85 LYS A O 1
ATOM 692 N N . GLY A 1 86 ? -1.402 7.883 -10.830 1.00 92.62 86 GLY A N 1
ATOM 693 C CA . GLY A 1 86 ? -0.063 7.596 -10.338 1.00 92.62 86 GLY A CA 1
ATOM 694 C C . GLY A 1 86 ? -0.053 7.119 -8.889 1.00 92.62 86 GLY A C 1
ATOM 695 O O . GLY A 1 86 ? 0.700 7.627 -8.066 1.00 92.62 86 GLY A O 1
ATOM 696 N N . ILE A 1 87 ? -0.938 6.179 -8.542 1.00 95.94 87 ILE A N 1
ATOM 697 C CA . ILE A 1 87 ? -0.976 5.586 -7.202 1.00 95.94 87 ILE A CA 1
ATOM 698 C C . ILE A 1 87 ? -0.921 4.065 -7.350 1.00 95.94 87 ILE A C 1
ATOM 700 O O . ILE A 1 87 ? -1.867 3.442 -7.828 1.00 95.94 87 ILE A O 1
ATOM 704 N N . ALA A 1 88 ? 0.192 3.469 -6.928 1.00 97.06 88 ALA A N 1
ATOM 705 C CA . ALA A 1 88 ? 0.348 2.024 -6.802 1.00 97.06 88 ALA A CA 1
ATOM 706 C C . ALA A 1 88 ? -0.313 1.493 -5.529 1.00 97.06 88 ALA A C 1
ATOM 708 O O . ALA A 1 88 ? -0.951 0.441 -5.549 1.00 97.06 88 ALA A O 1
ATOM 709 N N . PHE A 1 89 ? -0.152 2.223 -4.427 1.00 97.56 89 PHE A N 1
ATOM 710 C CA . PHE A 1 89 ? -0.821 1.976 -3.154 1.00 97.56 89 PHE A CA 1
ATOM 711 C C . PHE A 1 89 ? -0.780 3.232 -2.281 1.00 97.56 89 PHE A C 1
ATOM 713 O O . PHE A 1 89 ? 0.014 4.151 -2.490 1.00 97.56 89 PHE A O 1
ATOM 720 N N . MET A 1 90 ? -1.647 3.275 -1.279 1.00 97.06 90 MET A N 1
ATOM 721 C CA . MET A 1 90 ? -1.650 4.287 -0.228 1.00 97.06 90 MET A CA 1
ATOM 722 C C . MET A 1 90 ? -0.992 3.726 1.032 1.00 97.06 90 MET A C 1
ATOM 724 O O . MET A 1 90 ? -1.050 2.522 1.255 1.00 97.06 90 MET A O 1
ATOM 728 N N . ILE A 1 91 ? -0.406 4.578 1.872 1.00 96.62 91 ILE A N 1
ATOM 729 C CA . ILE A 1 91 ? 0.133 4.201 3.186 1.00 96.62 91 ILE A CA 1
ATOM 730 C C . ILE A 1 91 ? -0.748 4.779 4.284 1.00 96.62 91 ILE A C 1
ATOM 732 O O . ILE A 1 91 ? -1.191 5.927 4.198 1.00 96.62 91 ILE A O 1
ATOM 736 N N . ALA A 1 92 ? -1.002 3.985 5.322 1.00 97.00 92 ALA A N 1
ATOM 737 C CA . ALA A 1 92 ? -1.711 4.405 6.517 1.00 97.00 92 ALA A CA 1
ATOM 738 C C . ALA A 1 92 ? -0.936 4.103 7.801 1.00 97.00 92 ALA A C 1
ATOM 740 O O . ALA A 1 92 ? -0.203 3.118 7.882 1.00 97.00 92 ALA A O 1
ATOM 741 N N . HIS A 1 93 ? -1.206 4.901 8.836 1.00 96.19 93 HIS A N 1
ATOM 742 C CA . HIS A 1 93 ? -0.850 4.580 10.219 1.00 96.19 93 HIS A CA 1
ATOM 743 C C . HIS A 1 93 ? -2.026 3.918 10.929 1.00 96.19 93 HIS A C 1
ATOM 745 O O . HIS A 1 93 ? -3.181 4.345 10.811 1.00 96.19 93 HIS A O 1
ATOM 751 N N . ARG A 1 94 ? -1.722 2.886 11.713 1.00 96.50 94 ARG A N 1
ATOM 752 C CA . ARG A 1 94 ? -2.696 2.158 12.525 1.00 96.50 94 ARG A CA 1
ATOM 753 C C . ARG A 1 94 ? -2.803 2.790 13.909 1.00 96.50 94 ARG A C 1
ATOM 755 O O . ARG A 1 94 ? -1.813 2.940 14.613 1.00 96.50 94 ARG A O 1
ATOM 762 N N . SER A 1 95 ? -4.018 3.098 14.350 1.00 96.50 95 SER A N 1
ATOM 763 C CA . SER A 1 95 ? -4.269 3.597 15.706 1.00 96.50 95 SER A CA 1
ATOM 764 C C . SER A 1 95 ? -5.539 3.006 16.302 1.00 96.50 95 SER A C 1
ATOM 766 O O . SER A 1 95 ? -6.486 2.677 15.591 1.00 96.50 95 SER A O 1
ATOM 768 N N . GLU A 1 96 ? -5.581 2.879 17.626 1.00 97.69 96 GLU A N 1
ATOM 769 C CA . GLU A 1 96 ? -6.812 2.547 18.335 1.00 97.69 96 GLU A CA 1
ATOM 770 C C . GLU A 1 96 ? -7.566 3.830 18.707 1.00 97.69 96 GLU A C 1
ATOM 772 O O . GLU A 1 96 ? -6.996 4.781 19.252 1.00 97.69 96 GLU A O 1
ATOM 777 N N . ARG A 1 97 ? -8.871 3.864 18.429 1.00 97.38 97 ARG A N 1
ATOM 778 C CA . ARG A 1 97 ? -9.754 4.988 18.753 1.00 97.38 97 ARG A CA 1
ATOM 779 C C . ARG A 1 97 ? -10.884 4.547 19.669 1.00 97.38 97 ARG A C 1
ATOM 781 O O . ARG A 1 97 ? -11.498 3.497 19.484 1.00 97.38 97 ARG A O 1
ATOM 788 N N . HIS A 1 98 ? -11.180 5.394 20.649 1.00 96.88 98 HIS A N 1
ATOM 789 C CA . HIS A 1 98 ? -12.328 5.227 21.528 1.00 96.88 98 HIS A CA 1
ATOM 790 C C . HIS A 1 98 ? -13.566 5.804 20.854 1.00 96.88 98 HIS A C 1
ATOM 792 O O . HIS A 1 98 ? -13.572 6.964 20.443 1.00 96.88 98 HIS A O 1
ATOM 798 N N . VAL A 1 99 ? -14.625 5.008 20.774 1.00 96.44 99 VAL A N 1
ATOM 799 C CA . VAL A 1 99 ? -15.888 5.407 20.149 1.00 96.44 99 VAL A CA 1
ATOM 800 C C . VAL A 1 99 ? -17.062 5.142 21.078 1.00 96.44 99 VAL A C 1
ATOM 802 O O . VAL A 1 99 ? -16.965 4.397 22.058 1.00 96.44 99 VAL A O 1
ATOM 805 N N . ARG A 1 100 ? -18.197 5.767 20.768 1.00 95.88 100 ARG A N 1
ATOM 806 C CA . ARG A 1 100 ? -19.488 5.446 21.376 1.00 95.88 100 ARG A CA 1
ATOM 807 C C . ARG A 1 100 ? -20.346 4.760 20.325 1.00 95.88 100 ARG A C 1
ATOM 809 O O . ARG A 1 100 ? -20.489 5.280 19.227 1.00 95.88 100 ARG A O 1
ATOM 816 N N . VAL A 1 101 ? -20.905 3.609 20.673 1.00 93.88 101 VAL A N 1
ATOM 817 C CA . VAL A 1 101 ? -21.773 2.811 19.802 1.00 93.88 101 VAL A CA 1
ATOM 818 C C . VAL A 1 101 ? -23.204 2.933 20.307 1.00 93.88 101 VAL A C 1
ATOM 820 O O . VAL A 1 101 ? -23.447 2.778 21.509 1.00 93.88 101 VAL A O 1
ATOM 823 N N . LEU A 1 102 ? -24.136 3.238 19.405 1.00 93.81 102 LEU A N 1
ATOM 824 C CA . LEU A 1 102 ? -25.562 3.254 19.711 1.00 93.81 102 LEU A CA 1
ATOM 825 C C . LEU A 1 102 ? -26.026 1.808 19.888 1.00 93.81 102 LEU A C 1
ATOM 827 O O . LEU A 1 102 ? -25.855 0.990 18.988 1.00 93.81 102 LEU A O 1
ATOM 831 N N . GLN A 1 103 ? -26.582 1.477 21.048 1.00 86.69 103 GLN A N 1
ATOM 832 C CA . GLN A 1 103 ? -27.253 0.193 21.227 1.00 86.69 103 GLN A CA 1
ATOM 833 C C . GLN A 1 103 ? -28.644 0.299 20.613 1.00 86.69 103 GLN A C 1
ATOM 835 O O . GLN A 1 103 ? -29.389 1.207 20.987 1.00 86.69 103 GLN A O 1
ATOM 840 N N . ALA A 1 104 ? -28.957 -0.604 19.682 1.00 83.56 104 ALA A N 1
ATOM 841 C CA . ALA A 1 104 ? -30.326 -0.805 19.234 1.00 83.56 104 ALA A CA 1
ATOM 842 C C . ALA A 1 104 ? -31.160 -1.330 20.410 1.00 83.56 104 ALA A C 1
ATOM 844 O O . ALA A 1 104 ? -30.661 -2.137 21.202 1.00 83.56 104 ALA A O 1
ATOM 845 N N . ASP A 1 105 ? -32.392 -0.846 20.529 1.00 76.12 105 ASP A N 1
ATOM 846 C CA . ASP A 1 105 ? -33.337 -1.364 21.510 1.00 76.12 105 ASP A CA 1
ATOM 847 C C . ASP A 1 105 ? -33.768 -2.763 21.043 1.00 76.12 105 ASP A C 1
ATOM 849 O O . ASP A 1 105 ? -34.161 -2.942 19.889 1.00 76.12 105 ASP A O 1
ATOM 853 N N . SER A 1 106 ? -33.558 -3.759 21.906 1.00 62.94 106 SER A N 1
ATOM 854 C CA . SER A 1 106 ? -33.880 -5.173 21.670 1.00 62.94 106 SER A CA 1
ATOM 855 C C . SER A 1 106 ? -35.374 -5.441 21.676 1.00 62.94 106 SER A C 1
ATOM 857 O O . SER A 1 106 ? -36.018 -4.906 22.609 1.00 62.94 106 SER A O 1
#

Organism: NCBI:txid156173

Foldseek 3Di:
DKDKDKDKDWAFDWFAFADADPVRHGQWAADPVCPPQAFPWFDFQCFGTAGPVRDTDGPPPPHPPPPPPATKGWHPACPPVCNVVRGRTTITGMDMDMDIDDDDDD

pLDDT: mean 92.3, std 9.02, range [57.12, 98.44]

Sequence (106 aa):
AWRKSRIIVYTAIRTVDYPRYEDGTLSAMVHPQIQGKDFTKIERRDPCFLCMDGTVIGYGEGSPDEDGDEECYPFFINEAAYYEKGIAFMIAHRSERHVRVLQADS

Radius of gyration: 17.54 Å; chains: 1; bounding box: 49×21×46 Å

InterPro domains:
  IPR007036 AstE/AspA barrel-sandwich hybrid domain [PF04952] (7-93)
  IPR050178 AspA/AstE family [PTHR15162] (6-94)